Protein AF-A0A5E4PPD8-F1 (afdb_monomer)

Radius of gyration: 16.94 Å; Cα contacts (8 Å, |Δi|>4): 349; chains: 1; bounding box: 46×46×45 Å

Nearest PDB structures (foldseek):
  8qzs-assembly1_E  TM=8.078E-01  e=1.096E-06  Homo sapiens
  8ro1-assembly1_E  TM=8.048E-01  e=1.034E-06  Caenorhabditis elegans
  6rxt-assembly1_UL  TM=5.953E-01  e=4.614E-06  Thermochaetoides thermophila
  8xi2-assembly1_E  TM=5.770E-01  e=3.454E-05  Chlamydomonas reinhardtii
  8tid-assembly1_w  TM=4.837E-01  e=7.725E-05  Tetrahymena thermophila

Foldseek 3Di:
DADQDDPPPWDWLEKEAAPVRQKIWTDTPVQKIWIWGPPPPVVVVDHTDTQAMAGHDDEPDRKYWYAFNVRQWIWIFHWQKIWIAGNNVNDTDDMGPRNDPGGWPDWYADNVSQWIWTDDDDDIDIDGPLVCLVSLLVVLVVVCVDDDDPVSVVVSVVSNVVSVVVNVVVVD

Solvent-accessible surface area (backbone atoms only — not comparable to full-atom values): 9564 Å² total; per-residue (Å²): 134,88,79,83,78,56,83,68,99,41,54,72,68,37,68,26,53,26,75,84,54,48,34,38,38,40,34,36,74,80,36,36,34,38,35,28,41,53,83,46,60,70,92,74,71,60,72,67,48,74,74,30,64,29,74,56,75,81,52,97,54,87,52,49,50,26,35,23,43,83,55,45,32,36,40,36,40,36,45,30,23,41,37,34,27,36,43,87,78,31,40,80,72,52,71,50,70,70,73,40,96,49,55,60,79,47,57,42,49,39,88,84,35,55,33,34,42,38,33,30,88,93,51,77,48,79,40,74,36,64,66,44,39,54,49,49,32,52,50,38,52,56,55,63,76,43,100,68,53,73,72,56,47,55,50,38,55,50,51,36,49,55,28,51,59,52,34,52,76,73,76,90

pLDDT: mean 88.85, std 12.05, range [45.84, 98.0]

Mean predicted aligned error: 5.77 Å

Sequence (172 aa):
MAKISPCGRSGILDVAFDVDTSHIATISKDGTWKLYHTSVKYTLGESPHVLETGRYTQSSNPPRIALSPNAEVLAVTCDSSVEFYDTYTGKLFDTVDNIYSGIINHLCFDASGKYLYVCGDRVVRIFHNVCGYFTSAESCRRLLATKQTSATVERLTKTIQDCNDTLAKFGK

InterPro domains:
  IPR001680 WD40 repeat [PF00400] (10-36)
  IPR001680 WD40 repeat [PF00400] (102-127)
  IPR001680 WD40 repeat [SM00320] (4-37)
  IPR001680 WD40 repeat [SM00320] (53-86)
  IPR001680 WD40 repeat [SM00320] (89-128)
  IPR015943 WD40/YVTN repeat-like-containing domain superfamily [G3DSA:2.130.10.10] (3-166)
  IPR036322 WD40-repeat-containing domain superfamily [SSF50978] (8-129)
  IPR042410 Transducin beta-like protein 2 [PTHR44321] (9-171)

Organism: NCBI:txid189913

Secondary structure (DSSP, 8-state):
------STTPPEEEEEE-TTSSEEEEEETTSEEEEEE----GGGTPPPEEEEEEE----SSPP-EEE-TTSSEEEEEETTEEEEEETTT--EEEEE--S-SS-EEEEEE-TTSSEEEEEETTEEEEEE-HHHHHHHHHHHHHHHTS---HHHHHHHHHHHHHHHHHHHHTT-

Structure (mmCIF, N/CA/C/O backbone):
data_AF-A0A5E4PPD8-F1
#
_entry.id   AF-A0A5E4PPD8-F1
#
loop_
_atom_site.group_PDB
_atom_site.id
_atom_site.type_symbol
_atom_site.label_atom_id
_atom_site.label_alt_id
_atom_site.label_comp_id
_atom_site.label_asym_id
_atom_site.label_entity_id
_atom_site.label_seq_id
_atom_site.pdbx_PDB_ins_code
_atom_site.Cartn_x
_atom_site.Cartn_y
_atom_site.Cartn_z
_atom_site.occupancy
_atom_site.B_iso_or_equiv
_atom_site.auth_seq_id
_atom_site.auth_comp_id
_atom_site.auth_asym_id
_atom_site.auth_atom_id
_atom_site.pdbx_PDB_model_num
ATOM 1 N N . MET A 1 1 ? 1.319 25.307 4.680 1.00 48.47 1 MET A N 1
ATOM 2 C CA . MET A 1 1 ? 1.980 24.195 3.962 1.00 48.47 1 MET A CA 1
ATOM 3 C C . MET A 1 1 ? 2.424 23.181 5.003 1.00 48.47 1 MET A C 1
ATOM 5 O O . MET A 1 1 ? 3.210 23.549 5.867 1.00 48.47 1 MET A O 1
ATOM 9 N N . ALA A 1 2 ? 1.863 21.969 5.001 1.00 49.88 2 ALA A N 1
ATOM 10 C CA . ALA A 1 2 ? 2.266 20.923 5.940 1.00 49.88 2 ALA A CA 1
ATOM 11 C C . ALA A 1 2 ? 3.601 20.321 5.482 1.00 49.88 2 ALA A C 1
ATOM 13 O O . ALA A 1 2 ? 3.751 19.963 4.315 1.00 49.88 2 ALA A O 1
ATOM 14 N N . LYS A 1 3 ? 4.581 20.245 6.384 1.00 58.44 3 LYS A N 1
ATOM 15 C CA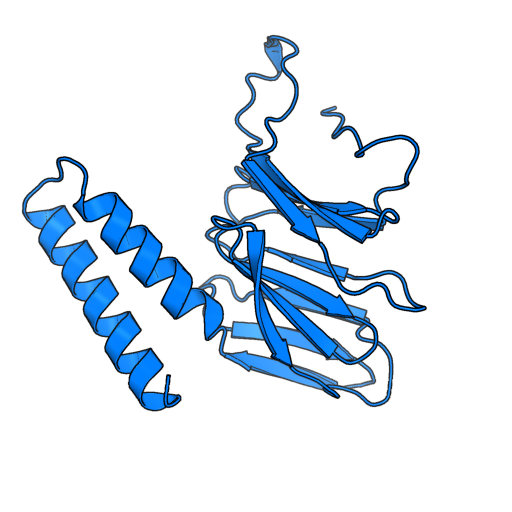 . LYS A 1 3 ? 5.865 19.596 6.116 1.00 58.44 3 LYS A CA 1
ATOM 16 C C . LYS A 1 3 ? 5.813 18.192 6.700 1.00 58.44 3 LYS A C 1
ATOM 18 O O . LYS A 1 3 ? 5.743 18.037 7.916 1.00 58.44 3 LYS A O 1
ATOM 23 N N . ILE A 1 4 ? 5.852 17.186 5.836 1.00 61.03 4 ILE A N 1
ATOM 24 C CA . ILE A 1 4 ? 6.030 15.801 6.266 1.00 61.03 4 ILE A CA 1
ATOM 25 C C . ILE A 1 4 ? 7.530 15.583 6.392 1.00 61.03 4 ILE A C 1
ATOM 27 O O . ILE A 1 4 ? 8.278 15.681 5.420 1.00 61.03 4 ILE A O 1
ATOM 31 N N . SER A 1 5 ? 7.979 15.409 7.629 1.00 54.28 5 SER A N 1
ATOM 32 C CA . SER A 1 5 ? 9.391 15.230 7.941 1.00 54.28 5 SER A CA 1
ATOM 33 C C . SER A 1 5 ? 9.827 13.820 7.530 1.00 54.28 5 SER A C 1
ATOM 35 O O . SER A 1 5 ? 9.248 12.852 8.037 1.00 54.28 5 SER A O 1
ATOM 37 N N . PRO A 1 6 ? 10.846 13.676 6.663 1.00 53.00 6 PRO A N 1
ATOM 38 C CA . PRO A 1 6 ? 11.435 12.375 6.380 1.00 53.00 6 PRO A CA 1
ATOM 39 C C . PRO A 1 6 ? 12.019 11.758 7.657 1.00 53.00 6 PRO A C 1
ATOM 41 O O . PRO A 1 6 ? 12.440 12.465 8.580 1.00 53.00 6 PRO A O 1
ATOM 44 N N . CYS A 1 7 ? 12.087 10.430 7.713 1.00 45.84 7 CYS A N 1
ATOM 45 C CA . CYS A 1 7 ? 12.952 9.738 8.666 1.00 45.84 7 CYS A CA 1
ATOM 46 C C . CYS A 1 7 ? 14.413 10.094 8.351 1.00 45.84 7 CYS A C 1
ATOM 48 O O . CYS A 1 7 ? 15.009 9.583 7.410 1.00 45.84 7 CYS A O 1
ATOM 50 N N . GLY A 1 8 ? 15.015 10.983 9.139 1.00 54.03 8 GLY A N 1
ATOM 51 C CA . GLY A 1 8 ? 16.426 11.333 8.974 1.00 54.03 8 GLY A CA 1
ATOM 52 C C . GLY A 1 8 ? 16.730 12.134 7.700 1.00 54.03 8 GLY A C 1
ATOM 53 O O . GLY A 1 8 ? 15.852 12.710 7.069 1.00 54.03 8 GLY A O 1
ATOM 54 N N . ARG A 1 9 ? 18.015 12.220 7.334 1.00 59.75 9 ARG A N 1
ATOM 55 C CA . ARG A 1 9 ? 18.504 13.023 6.189 1.00 59.75 9 ARG A CA 1
ATOM 56 C C . ARG A 1 9 ? 18.175 12.415 4.812 1.00 59.75 9 ARG A C 1
ATOM 58 O O . ARG A 1 9 ? 18.760 12.837 3.817 1.00 59.75 9 ARG A O 1
ATOM 65 N N . SER A 1 10 ? 17.305 11.409 4.752 1.00 76.69 10 SER A N 1
ATOM 66 C CA . SER A 1 10 ? 16.981 10.693 3.518 1.00 76.69 10 SER A CA 1
ATOM 67 C C . SER A 1 10 ? 15.838 11.374 2.760 1.00 76.69 10 SER A C 1
ATOM 69 O O . SER A 1 10 ? 14.954 11.983 3.361 1.00 76.69 10 SER A O 1
ATOM 71 N N . GLY A 1 11 ? 15.877 11.312 1.429 1.00 85.38 11 GLY A N 1
ATOM 72 C CA . GLY A 1 11 ? 14.856 11.910 0.568 1.00 85.38 11 GLY A CA 1
ATOM 73 C C . GLY A 1 11 ? 13.605 11.039 0.472 1.00 85.38 11 GLY A C 1
ATOM 74 O O . GLY A 1 11 ? 13.710 9.816 0.358 1.00 85.38 11 GLY A O 1
ATOM 75 N N . ILE A 1 12 ? 12.435 11.680 0.472 1.00 90.31 12 ILE A N 1
ATOM 76 C CA . ILE A 1 12 ? 11.162 11.039 0.121 1.00 90.31 12 ILE A CA 1
ATOM 77 C C . ILE A 1 12 ? 11.156 10.822 -1.393 1.00 90.31 12 ILE A C 1
ATOM 79 O O . ILE A 1 12 ? 11.474 11.743 -2.147 1.00 90.31 12 ILE A O 1
ATOM 83 N N . LEU A 1 13 ? 10.838 9.603 -1.821 1.00 92.69 13 LEU A N 1
ATOM 84 C CA . LEU A 1 13 ? 10.839 9.210 -3.230 1.00 92.69 13 LEU A CA 1
ATOM 85 C C . LEU A 1 13 ? 9.448 9.318 -3.856 1.00 92.69 13 LEU A C 1
ATOM 87 O O . LEU A 1 13 ? 9.348 9.716 -5.012 1.00 92.69 13 LEU A O 1
ATOM 91 N N . ASP A 1 14 ? 8.401 8.987 -3.098 1.00 94.56 14 ASP A N 1
ATOM 92 C CA . ASP A 1 14 ? 7.014 9.039 -3.559 1.00 94.56 14 ASP A CA 1
ATOM 93 C C . ASP A 1 14 ? 6.032 9.177 -2.380 1.00 94.56 14 ASP A C 1
ATOM 95 O O . ASP A 1 14 ? 6.392 8.923 -1.219 1.00 94.56 14 ASP A O 1
ATOM 99 N N . VAL A 1 15 ? 4.800 9.598 -2.674 1.00 94.62 15 VAL A N 1
ATOM 100 C CA . VAL A 1 15 ? 3.716 9.805 -1.701 1.00 94.62 15 VAL A CA 1
ATOM 101 C C . VAL A 1 15 ? 2.372 9.321 -2.252 1.00 94.62 15 VAL A C 1
ATOM 103 O O . VAL A 1 15 ? 2.099 9.462 -3.439 1.00 94.62 15 VAL A O 1
ATOM 106 N N . ALA A 1 16 ? 1.500 8.810 -1.384 1.00 95.25 16 ALA A N 1
ATOM 107 C CA . ALA A 1 16 ? 0.136 8.418 -1.742 1.00 95.25 16 ALA A CA 1
ATOM 108 C C . ALA A 1 16 ? -0.862 8.833 -0.657 1.00 95.25 16 ALA A C 1
ATOM 110 O O . ALA A 1 16 ? -0.556 8.751 0.530 1.00 95.25 16 ALA A O 1
ATOM 111 N N . PHE A 1 17 ? -2.055 9.256 -1.068 1.00 92.88 17 PHE A N 1
ATOM 112 C CA . PHE A 1 17 ? -3.149 9.649 -0.176 1.00 92.88 17 PHE A CA 1
ATOM 113 C C . PHE A 1 17 ? -4.282 8.628 -0.238 1.00 92.88 17 PHE A C 1
ATOM 115 O O . PHE A 1 17 ? -4.446 7.944 -1.250 1.00 92.88 17 PHE A O 1
ATOM 122 N N . ASP A 1 18 ? -5.064 8.551 0.832 1.00 92.00 18 ASP A N 1
ATOM 123 C CA . ASP A 1 18 ? -6.362 7.885 0.814 1.00 92.00 18 ASP A CA 1
ATOM 124 C C . ASP A 1 18 ? -7.452 8.800 0.228 1.00 92.00 18 ASP A C 1
ATOM 126 O O . ASP A 1 18 ? -7.201 9.935 -0.190 1.00 92.00 18 ASP A O 1
ATOM 130 N N . VAL A 1 19 ? -8.682 8.285 0.140 1.00 89.88 19 VAL A N 1
ATOM 131 C CA . VAL A 1 19 ? -9.778 8.970 -0.566 1.00 89.88 19 VAL A CA 1
ATOM 132 C C . VAL A 1 19 ? -10.282 10.217 0.162 1.00 89.88 19 VAL A C 1
ATOM 134 O O . VAL A 1 19 ? -10.698 11.177 -0.485 1.00 89.88 19 VAL A O 1
ATOM 137 N N . ASP A 1 20 ? -10.257 10.215 1.494 1.00 86.81 20 ASP A N 1
ATOM 138 C CA . ASP A 1 20 ? -10.697 11.341 2.323 1.00 86.81 20 ASP A CA 1
ATOM 139 C C . ASP A 1 20 ? -9.531 12.244 2.751 1.00 86.81 20 ASP A C 1
ATOM 141 O O . ASP A 1 20 ? -9.731 13.229 3.465 1.00 86.81 20 ASP A O 1
ATOM 145 N N . THR A 1 21 ? -8.322 11.950 2.264 1.00 85.25 21 THR A N 1
ATOM 146 C CA . THR A 1 21 ? -7.060 12.620 2.585 1.00 85.25 21 THR A CA 1
ATOM 147 C C . THR A 1 21 ? -6.697 12.594 4.067 1.00 85.25 21 THR A C 1
ATOM 149 O O . THR A 1 21 ? -5.808 13.349 4.466 1.00 85.25 21 THR A O 1
ATOM 152 N N . SER A 1 22 ? -7.352 11.759 4.883 1.00 88.12 22 SER A N 1
ATOM 153 C CA . SER A 1 22 ? -7.075 11.598 6.315 1.00 88.12 22 SER A CA 1
ATOM 154 C C . SER A 1 22 ? -5.780 10.829 6.575 1.00 88.12 22 SER A C 1
ATOM 156 O O . SER A 1 22 ? -5.167 10.992 7.635 1.00 88.12 22 SER A O 1
ATOM 158 N N . HIS A 1 23 ? -5.301 10.072 5.587 1.00 91.75 23 HIS A N 1
ATOM 159 C CA . HIS A 1 23 ? -4.041 9.348 5.644 1.00 91.75 23 HIS A CA 1
ATOM 160 C C . HIS A 1 23 ? -3.128 9.703 4.475 1.00 91.75 23 HIS A C 1
ATOM 162 O O . HIS A 1 23 ? -3.548 9.921 3.338 1.00 91.75 23 HIS A O 1
ATOM 168 N N . ILE A 1 24 ? -1.828 9.716 4.760 1.00 92.88 24 ILE A N 1
ATOM 169 C CA . ILE A 1 24 ? -0.796 9.801 3.733 1.00 92.88 24 ILE A CA 1
ATOM 170 C C . ILE A 1 24 ? 0.276 8.750 3.987 1.00 92.88 24 ILE A C 1
ATOM 172 O O . ILE A 1 24 ? 0.787 8.616 5.098 1.00 92.88 24 ILE A O 1
ATOM 176 N N . ALA A 1 25 ? 0.632 8.016 2.942 1.00 94.88 25 ALA A N 1
ATOM 177 C CA . ALA A 1 25 ? 1.787 7.144 2.917 1.00 94.88 25 ALA A CA 1
ATOM 178 C C . ALA A 1 25 ? 2.960 7.849 2.231 1.00 94.88 25 ALA A C 1
ATOM 180 O O . ALA A 1 25 ? 2.794 8.510 1.206 1.00 94.88 25 ALA A O 1
ATOM 181 N N . THR A 1 26 ? 4.162 7.686 2.773 1.00 94.31 26 THR A N 1
ATOM 182 C CA . THR A 1 26 ? 5.401 8.152 2.138 1.00 94.31 26 THR A CA 1
ATOM 183 C C . THR A 1 26 ? 6.409 7.025 2.080 1.00 94.31 26 THR A C 1
ATOM 185 O O . THR A 1 26 ? 6.524 6.273 3.049 1.00 94.31 26 THR A O 1
ATOM 188 N N . ILE A 1 27 ? 7.197 6.966 1.011 1.00 94.25 27 ILE A N 1
ATOM 189 C CA . ILE A 1 27 ? 8.323 6.038 0.892 1.00 94.25 27 ILE A CA 1
ATOM 190 C C . ILE A 1 27 ? 9.643 6.804 0.817 1.00 94.25 27 ILE A C 1
ATOM 192 O O . ILE A 1 27 ? 9.760 7.823 0.131 1.00 94.25 27 ILE A O 1
ATOM 196 N N . SER A 1 28 ? 10.639 6.337 1.561 1.00 92.75 28 SER A N 1
ATOM 197 C CA . SER A 1 28 ? 11.928 7.002 1.738 1.00 92.75 28 SER A CA 1
ATOM 198 C C . SER A 1 28 ? 13.056 6.171 1.142 1.00 92.75 28 SER A C 1
ATOM 200 O O . SER A 1 28 ? 13.031 4.942 1.158 1.00 92.75 28 SER A O 1
ATOM 202 N N . LYS A 1 29 ? 14.112 6.844 0.673 1.00 90.62 29 LYS A N 1
ATOM 203 C CA . LYS A 1 29 ? 15.332 6.187 0.174 1.00 90.62 29 LYS A CA 1
ATOM 204 C C . LYS A 1 29 ? 16.065 5.364 1.245 1.00 90.62 29 LYS A C 1
ATOM 206 O O . LYS A 1 29 ? 16.934 4.565 0.911 1.00 90.62 29 LYS A O 1
ATOM 211 N N . ASP A 1 30 ? 15.719 5.534 2.521 1.00 89.44 30 ASP A N 1
ATOM 212 C CA . ASP A 1 30 ? 16.269 4.732 3.625 1.00 89.44 30 ASP A CA 1
ATOM 213 C C . ASP A 1 30 ? 15.734 3.285 3.687 1.00 89.44 30 ASP A C 1
ATOM 215 O O . ASP A 1 30 ? 16.147 2.534 4.569 1.00 89.44 30 ASP A O 1
ATOM 219 N N . GLY A 1 31 ? 14.844 2.886 2.769 1.00 91.94 31 GLY A N 1
ATOM 220 C CA . GLY A 1 31 ? 14.267 1.539 2.745 1.00 91.94 31 GLY A CA 1
ATOM 221 C C . GLY A 1 31 ? 13.012 1.389 3.608 1.00 91.94 31 GLY A C 1
ATOM 222 O O . GLY A 1 31 ? 12.555 0.269 3.838 1.00 91.94 31 GLY A O 1
ATOM 223 N N . THR A 1 32 ? 12.445 2.494 4.100 1.00 93.62 32 THR A N 1
ATOM 224 C CA . THR A 1 32 ? 11.215 2.493 4.896 1.00 93.62 32 THR A CA 1
ATOM 225 C C . THR A 1 32 ? 10.073 3.215 4.197 1.00 93.62 32 THR A C 1
ATOM 227 O O . THR A 1 32 ? 10.267 4.169 3.437 1.00 93.62 32 THR A O 1
ATOM 230 N N . TRP A 1 33 ? 8.858 2.765 4.483 1.00 95.25 33 TRP A N 1
ATOM 231 C CA . TRP A 1 33 ? 7.640 3.513 4.218 1.00 95.25 33 TRP A CA 1
ATOM 232 C C . TRP A 1 33 ? 6.952 3.834 5.541 1.00 95.25 33 TRP A C 1
ATOM 234 O O . TRP A 1 33 ? 7.122 3.132 6.540 1.00 95.25 33 TRP A O 1
ATOM 244 N N . LYS A 1 34 ? 6.184 4.918 5.553 1.00 93.44 34 LYS A N 1
ATOM 245 C CA . LYS A 1 34 ? 5.460 5.394 6.731 1.00 93.44 34 LYS A CA 1
ATOM 246 C C . LYS A 1 34 ? 4.048 5.777 6.365 1.00 93.44 34 LYS A C 1
ATOM 248 O O . LYS A 1 34 ? 3.853 6.420 5.335 1.00 93.44 34 LYS A O 1
ATOM 253 N N . LEU A 1 35 ? 3.106 5.433 7.233 1.00 94.25 35 LEU A N 1
ATOM 254 C CA . LEU A 1 35 ? 1.739 5.934 7.184 1.00 94.25 35 LEU A CA 1
ATOM 255 C C . LEU A 1 35 ? 1.578 7.032 8.235 1.00 94.25 35 LEU A C 1
ATOM 257 O O . LEU A 1 35 ? 2.007 6.873 9.378 1.00 94.25 35 LEU A O 1
ATOM 261 N N . TYR A 1 36 ? 0.946 8.136 7.860 1.00 90.75 36 TYR A N 1
ATOM 262 C CA . TYR A 1 36 ? 0.661 9.253 8.747 1.00 90.75 36 TYR A CA 1
ATOM 263 C C . TYR A 1 36 ? -0.824 9.553 8.753 1.00 90.75 36 TYR A C 1
ATOM 265 O O . TYR A 1 36 ? -1.482 9.467 7.717 1.00 90.75 36 TYR A O 1
ATOM 273 N N . HIS A 1 37 ? -1.307 10.014 9.900 1.00 87.75 37 HIS A N 1
ATOM 274 C CA . HIS A 1 37 ? -2.609 10.653 9.991 1.00 87.75 37 HIS A CA 1
ATOM 275 C C . HIS A 1 37 ? -2.468 12.153 9.720 1.00 87.75 37 HIS A C 1
ATOM 277 O O . HIS A 1 37 ? -1.646 12.841 10.339 1.00 87.75 37 HIS A O 1
ATOM 283 N N . THR A 1 38 ? -3.265 12.674 8.795 1.00 78.50 38 THR A N 1
ATOM 284 C CA . THR A 1 38 ? -3.228 14.077 8.374 1.00 78.50 38 THR A CA 1
ATOM 285 C C . THR A 1 38 ? -4.177 14.958 9.180 1.00 78.50 38 THR A C 1
ATOM 287 O O . THR A 1 38 ? -4.066 16.175 9.051 1.00 78.50 38 THR A O 1
ATOM 290 N N . SER A 1 39 ? -5.042 14.406 10.051 1.00 68.19 39 SER A N 1
ATOM 291 C CA . SER A 1 39 ? -6.014 15.165 10.869 1.00 68.19 39 SER A CA 1
ATOM 292 C C . SER A 1 39 ? -5.372 16.002 11.993 1.00 68.19 39 SER A C 1
ATOM 294 O O . SER A 1 39 ? -5.886 16.146 13.106 1.00 68.19 39 SER A O 1
ATOM 296 N N . VAL A 1 40 ? -4.199 16.541 11.736 1.00 62.44 40 VAL A N 1
ATOM 297 C CA . VAL A 1 40 ? -3.508 17.436 12.633 1.00 62.44 40 VAL A CA 1
ATOM 298 C C . VAL A 1 40 ? -4.239 18.769 12.599 1.00 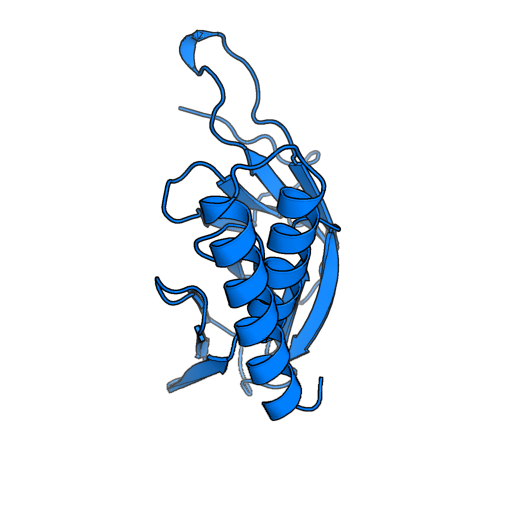62.44 40 VAL A C 1
ATOM 300 O O . VAL A 1 40 ? -4.532 19.296 11.523 1.00 62.44 40 VAL A O 1
ATOM 303 N N . LYS A 1 41 ? -4.540 19.352 13.764 1.00 57.44 41 LYS A N 1
ATOM 304 C CA . LYS A 1 41 ? -5.025 20.734 13.818 1.00 57.44 41 LYS A CA 1
ATOM 305 C C . LYS A 1 41 ? -3.890 21.647 13.364 1.00 57.44 41 LYS A C 1
ATOM 307 O O . LYS A 1 41 ? -3.093 22.120 14.168 1.00 57.44 41 LYS A O 1
ATOM 312 N N . TYR A 1 42 ? -3.821 21.899 12.059 1.00 53.53 42 TYR A N 1
ATOM 313 C CA . TYR A 1 42 ? -2.754 22.668 11.416 1.00 53.53 42 TYR A CA 1
ATOM 314 C C . TYR A 1 42 ? -2.569 24.068 12.016 1.00 53.53 42 TYR A C 1
ATOM 316 O O . TYR A 1 42 ? -1.477 24.626 11.964 1.00 53.53 42 TYR A O 1
ATOM 324 N N . THR A 1 43 ? -3.622 24.624 12.619 1.00 54.59 43 THR A N 1
ATOM 325 C CA . THR A 1 43 ? -3.607 25.911 13.324 1.00 54.59 43 THR A CA 1
ATOM 326 C C . THR A 1 43 ? -2.787 25.906 14.618 1.00 54.59 43 THR A C 1
ATOM 328 O O . THR A 1 43 ? -2.401 26.976 15.074 1.00 54.59 43 THR A O 1
ATOM 331 N N . LEU A 1 44 ? -2.491 24.736 15.193 1.00 60.94 44 LEU A N 1
ATOM 332 C CA . LEU A 1 44 ? -1.744 24.572 16.449 1.00 60.94 44 LEU A CA 1
ATOM 333 C C . LEU A 1 44 ? -0.274 24.160 16.247 1.00 60.94 44 LEU A C 1
ATOM 335 O O . LEU A 1 44 ? 0.456 24.038 17.224 1.00 60.94 44 LEU A O 1
ATOM 339 N N . GLY A 1 45 ? 0.184 23.976 15.001 1.00 55.03 45 GLY A N 1
ATOM 340 C CA . GLY A 1 45 ? 1.591 23.665 14.705 1.00 55.03 45 GLY A CA 1
ATOM 341 C C . GLY A 1 45 ? 2.038 22.246 15.077 1.00 55.03 45 GLY A C 1
ATOM 342 O O . GLY A 1 45 ? 3.236 21.981 15.138 1.00 55.03 45 GLY A O 1
ATOM 343 N N . GLU A 1 46 ? 1.099 21.332 15.318 1.00 58.84 46 GLU A N 1
ATOM 344 C CA . GLU A 1 46 ? 1.401 19.922 15.561 1.00 58.84 46 GLU A CA 1
ATOM 345 C C . GLU A 1 46 ? 1.983 19.247 14.300 1.00 58.84 46 GLU A C 1
ATOM 347 O O . GLU A 1 46 ? 1.686 19.618 13.160 1.00 58.84 46 GLU A O 1
ATOM 352 N N . SER A 1 47 ? 2.847 18.250 14.499 1.00 62.84 47 SER A N 1
ATOM 353 C CA . SER A 1 47 ? 3.415 17.431 13.423 1.00 62.84 47 SER A CA 1
ATOM 354 C C . SER A 1 47 ? 2.510 16.233 13.093 1.00 62.84 47 SER A C 1
ATOM 356 O O . SER A 1 47 ? 1.940 15.664 14.025 1.00 62.84 47 SER A O 1
ATOM 358 N N . PRO A 1 48 ? 2.439 15.778 11.824 1.00 68.50 48 PRO A N 1
ATOM 359 C CA . PRO A 1 48 ? 1.750 14.539 11.452 1.00 68.50 48 PRO A CA 1
ATOM 360 C C . PRO A 1 48 ? 2.213 13.358 12.303 1.00 68.50 48 PRO A C 1
ATOM 362 O O . PRO A 1 48 ? 3.416 13.106 12.412 1.00 68.50 48 PRO A O 1
ATOM 365 N N . HIS A 1 49 ? 1.265 12.645 12.912 1.00 78.62 49 HIS A N 1
ATOM 366 C CA . HIS A 1 49 ? 1.578 11.477 13.727 1.00 78.62 49 HIS A CA 1
ATOM 367 C C . HIS A 1 49 ? 1.843 10.281 12.814 1.00 78.62 49 HIS A C 1
ATOM 369 O O . HIS A 1 49 ? 1.020 9.973 11.950 1.00 78.62 49 HIS A O 1
ATOM 375 N N . VAL A 1 50 ? 2.998 9.635 12.992 1.00 85.50 50 VAL A N 1
ATOM 376 C CA . VAL A 1 50 ? 3.306 8.370 12.315 1.00 85.50 50 VAL A CA 1
ATOM 377 C C . VAL A 1 50 ? 2.411 7.308 12.937 1.00 85.50 50 VAL A C 1
ATOM 379 O O . VAL A 1 50 ? 2.510 7.060 14.135 1.00 85.50 50 VAL A O 1
ATOM 382 N N . LEU A 1 51 ? 1.538 6.719 12.129 1.00 88.88 51 LEU A N 1
ATOM 383 C CA . LEU A 1 51 ? 0.681 5.617 12.545 1.00 88.88 51 LEU A CA 1
ATOM 384 C C . LEU A 1 51 ? 1.442 4.300 12.515 1.00 88.88 51 LEU A C 1
ATOM 386 O O . LEU A 1 51 ? 1.369 3.546 13.473 1.00 88.88 51 LEU A O 1
ATOM 390 N N . GLU A 1 52 ? 2.188 4.056 11.436 1.00 93.81 52 GLU A N 1
ATOM 391 C CA . GLU A 1 52 ? 2.912 2.801 11.252 1.00 93.81 52 GLU A CA 1
ATOM 392 C C . GLU A 1 52 ? 4.137 2.987 10.350 1.00 93.81 52 GLU A C 1
ATOM 394 O O . GLU A 1 52 ? 4.217 3.943 9.565 1.00 93.81 52 GLU A O 1
ATOM 399 N N . THR A 1 53 ? 5.124 2.097 10.479 1.00 93.56 53 THR A N 1
ATOM 400 C CA . THR A 1 53 ? 6.339 2.088 9.651 1.00 93.56 53 THR A CA 1
ATOM 401 C C . THR A 1 53 ? 6.673 0.667 9.216 1.00 93.56 53 THR A C 1
ATOM 403 O O . THR A 1 53 ? 6.908 -0.202 10.050 1.00 93.56 53 THR A O 1
ATOM 406 N N . GLY A 1 54 ? 6.803 0.450 7.909 1.00 94.00 54 GLY A N 1
ATOM 407 C CA . GLY A 1 54 ? 7.291 -0.811 7.354 1.00 94.00 54 GLY A CA 1
ATOM 408 C C . GLY A 1 54 ? 8.610 -0.648 6.605 1.00 94.00 54 GLY A C 1
ATOM 409 O O . GLY A 1 54 ? 9.062 0.460 6.304 1.00 94.00 54 GLY A O 1
ATOM 410 N N . ARG A 1 55 ? 9.249 -1.781 6.311 1.00 94.81 55 ARG A N 1
ATOM 411 C CA . ARG A 1 55 ? 10.441 -1.863 5.457 1.00 94.81 55 ARG A CA 1
ATOM 412 C C . ARG A 1 55 ? 10.059 -2.494 4.133 1.00 94.81 55 ARG A C 1
ATOM 414 O O . ARG A 1 55 ? 9.315 -3.468 4.148 1.00 94.81 55 ARG A O 1
ATOM 421 N N . TYR A 1 56 ? 10.581 -1.946 3.040 1.00 94.81 56 TYR A N 1
ATOM 422 C CA . TYR A 1 56 ? 10.368 -2.480 1.698 1.00 94.81 56 TYR A CA 1
ATOM 423 C C . TYR A 1 56 ? 11.656 -3.018 1.086 1.00 94.81 56 TYR A C 1
ATOM 425 O O . TYR A 1 56 ? 12.758 -2.639 1.504 1.00 94.81 56 TYR A O 1
ATOM 433 N N . THR A 1 57 ? 11.527 -3.896 0.093 1.00 94.00 57 THR A N 1
ATOM 434 C CA . THR A 1 57 ? 12.695 -4.416 -0.619 1.00 94.00 57 THR A CA 1
ATOM 435 C C . THR A 1 57 ? 13.290 -3.326 -1.503 1.00 94.00 57 THR A C 1
ATOM 437 O O . THR A 1 57 ? 12.661 -2.822 -2.434 1.00 94.00 57 THR A O 1
ATOM 440 N N . GLN A 1 58 ? 14.526 -2.927 -1.201 1.00 91.69 58 GLN A N 1
ATOM 441 C CA . GLN A 1 58 ? 15.225 -1.929 -2.001 1.00 91.69 58 GLN A CA 1
ATOM 442 C C . GLN A 1 58 ? 15.607 -2.510 -3.363 1.00 91.69 58 GLN A C 1
ATOM 444 O O . GLN A 1 58 ? 16.159 -3.603 -3.460 1.00 91.69 58 GLN A O 1
ATOM 449 N N . SER A 1 59 ? 15.345 -1.730 -4.404 1.00 88.94 59 SER A N 1
ATOM 450 C CA . SER A 1 59 ? 15.634 -2.053 -5.799 1.00 88.94 59 SER A CA 1
ATOM 451 C C . SER A 1 59 ? 16.531 -0.990 -6.429 1.00 88.94 59 SER A C 1
ATOM 453 O O . SER A 1 59 ? 16.837 0.042 -5.822 1.00 88.94 59 SER A O 1
ATOM 455 N N . SER A 1 60 ? 16.977 -1.251 -7.660 1.00 87.19 60 SER A N 1
ATOM 456 C CA . SER A 1 60 ? 17.818 -0.304 -8.404 1.00 87.19 60 SER A CA 1
ATOM 457 C C . SER A 1 60 ? 17.041 0.946 -8.825 1.00 87.19 60 SER A C 1
ATOM 459 O O . SER A 1 60 ? 17.623 2.026 -8.945 1.00 87.19 60 SER A O 1
ATOM 461 N N . ASN A 1 61 ? 15.730 0.811 -9.038 1.00 89.88 61 ASN A N 1
ATOM 462 C CA . ASN A 1 61 ? 14.859 1.897 -9.468 1.00 89.88 61 ASN A CA 1
ATOM 463 C C . ASN A 1 61 ? 14.099 2.532 -8.289 1.00 89.88 61 ASN A C 1
ATOM 465 O O . ASN A 1 61 ? 13.794 1.853 -7.308 1.00 89.88 61 ASN A O 1
ATOM 469 N N . PRO A 1 62 ? 13.754 3.834 -8.361 1.00 91.56 62 PRO A N 1
ATOM 470 C CA . PRO A 1 62 ? 12.945 4.473 -7.330 1.00 91.56 62 PRO A CA 1
ATOM 471 C C . PRO A 1 62 ? 11.546 3.842 -7.274 1.00 91.56 62 PRO A C 1
ATOM 473 O O . PRO A 1 62 ? 10.860 3.851 -8.303 1.00 91.56 62 PRO A O 1
ATOM 476 N N . PRO A 1 63 ? 11.090 3.354 -6.107 1.00 94.25 63 PRO A N 1
ATOM 477 C CA . PRO A 1 63 ? 9.777 2.749 -5.976 1.00 94.25 63 PRO A CA 1
ATOM 478 C C . PRO A 1 63 ? 8.663 3.775 -6.221 1.00 94.25 63 PRO A C 1
ATOM 480 O O . PRO A 1 63 ? 8.843 4.987 -6.062 1.00 94.25 63 PRO A O 1
ATOM 483 N N . ARG A 1 64 ? 7.498 3.268 -6.606 1.00 95.44 64 ARG A N 1
ATOM 484 C CA . ARG A 1 64 ? 6.209 3.952 -6.575 1.00 95.44 64 ARG A CA 1
ATOM 485 C C . ARG A 1 64 ? 5.325 3.296 -5.539 1.00 95.44 64 ARG A C 1
ATOM 487 O O . ARG A 1 64 ? 5.451 2.093 -5.290 1.00 95.44 64 ARG A O 1
ATOM 494 N N . ILE A 1 65 ? 4.425 4.080 -4.967 1.00 97.25 65 ILE A N 1
ATOM 495 C CA . ILE A 1 65 ? 3.468 3.581 -3.985 1.00 97.25 65 ILE A CA 1
ATOM 496 C C . ILE A 1 65 ? 2.032 3.920 -4.363 1.00 97.25 65 I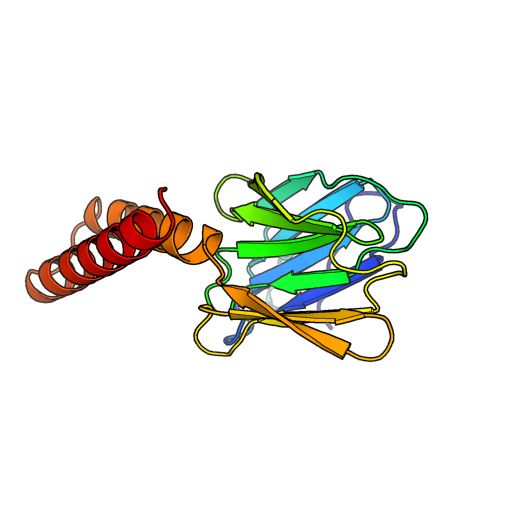LE A C 1
ATOM 498 O O . ILE A 1 65 ? 1.758 4.925 -5.010 1.00 97.25 65 ILE A O 1
ATOM 502 N N . ALA A 1 66 ? 1.103 3.078 -3.927 1.00 97.62 66 ALA A N 1
ATOM 503 C CA . ALA A 1 66 ? -0.323 3.368 -3.949 1.00 97.62 66 ALA A CA 1
ATOM 504 C C . ALA A 1 66 ? -0.932 2.954 -2.611 1.00 97.62 66 ALA A C 1
ATOM 506 O O . ALA A 1 66 ? -0.661 1.860 -2.118 1.00 97.62 66 ALA A O 1
ATOM 507 N N . LEU A 1 67 ? -1.751 3.828 -2.033 1.00 97.56 67 LEU A N 1
ATOM 508 C CA . LEU A 1 67 ? -2.491 3.565 -0.804 1.00 97.56 67 LEU A CA 1
ATOM 509 C C . LEU A 1 67 ? -3.925 3.173 -1.169 1.00 97.56 67 LEU A C 1
ATOM 511 O O . LEU A 1 67 ? -4.528 3.781 -2.056 1.00 97.56 67 LEU A O 1
ATOM 515 N N . SER A 1 68 ? -4.465 2.140 -0.526 1.00 96.81 68 SER A N 1
ATOM 516 C CA . SER A 1 68 ? -5.859 1.761 -0.733 1.00 96.81 68 SER A CA 1
ATOM 517 C C . SER A 1 68 ? -6.805 2.866 -0.239 1.00 96.81 68 SER A C 1
ATOM 519 O O . SER A 1 68 ? -6.457 3.609 0.679 1.00 96.81 68 SER A O 1
ATOM 521 N N . PRO A 1 69 ? -8.032 2.975 -0.783 1.00 94.69 69 PRO A N 1
ATOM 522 C CA . PRO A 1 69 ? -8.971 4.033 -0.398 1.00 94.69 69 PRO A CA 1
ATOM 523 C C . PRO A 1 69 ? -9.328 4.059 1.093 1.00 94.69 69 PRO A C 1
ATOM 525 O O . PRO A 1 69 ? -9.689 5.107 1.609 1.00 94.69 69 PRO A O 1
ATOM 528 N N . ASN A 1 70 ? -9.235 2.913 1.775 1.0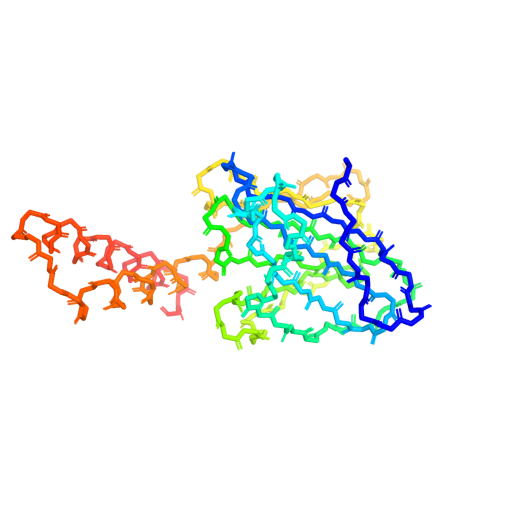0 92.81 70 ASN A N 1
ATOM 529 C CA . ASN A 1 70 ? -9.459 2.771 3.215 1.00 92.81 70 ASN A CA 1
ATOM 530 C C . ASN A 1 70 ? -8.169 2.856 4.054 1.00 92.81 70 ASN A C 1
ATOM 532 O O . ASN A 1 70 ? -8.213 2.573 5.245 1.00 92.81 70 ASN A O 1
ATOM 536 N N . ALA A 1 71 ? -7.033 3.179 3.433 1.00 95.19 71 ALA A N 1
ATOM 537 C CA . ALA A 1 71 ? -5.706 3.263 4.037 1.00 95.19 71 ALA A CA 1
ATOM 538 C C . ALA A 1 71 ? -5.167 1.975 4.689 1.00 95.19 71 ALA A C 1
ATOM 540 O O . ALA A 1 71 ? -4.144 2.042 5.362 1.00 95.19 71 ALA A O 1
ATOM 541 N N . GLU A 1 72 ? -5.798 0.813 4.486 1.00 95.25 72 GLU A N 1
ATOM 542 C CA . GLU A 1 72 ? -5.417 -0.462 5.122 1.00 95.25 72 GLU A CA 1
ATOM 543 C C . GLU A 1 72 ? -4.338 -1.254 4.364 1.00 95.25 72 GLU A C 1
ATOM 545 O O . GLU A 1 72 ? -3.690 -2.126 4.942 1.00 95.25 72 GLU A O 1
ATOM 550 N N . VAL A 1 73 ? -4.139 -0.967 3.074 1.00 97.50 73 VAL A N 1
ATOM 551 C CA . VAL A 1 73 ? -3.165 -1.661 2.223 1.00 97.50 73 VAL A CA 1
ATOM 552 C C . VAL A 1 73 ? -2.281 -0.652 1.510 1.00 97.50 73 VAL A C 1
ATOM 554 O O . VAL A 1 73 ? -2.772 0.254 0.834 1.00 97.50 73 VAL A O 1
ATOM 557 N N . LEU A 1 74 ? -0.969 -0.852 1.600 1.00 97.94 74 LEU A N 1
ATOM 558 C CA . LEU A 1 74 ? 0.019 -0.117 0.818 1.00 97.94 74 LEU A CA 1
ATOM 559 C C . LEU A 1 74 ? 0.639 -1.049 -0.224 1.00 97.94 74 LEU A C 1
ATOM 561 O O . LEU A 1 74 ? 1.241 -2.061 0.126 1.00 97.94 74 LEU A O 1
ATOM 565 N N . ALA A 1 75 ? 0.516 -0.693 -1.499 1.00 98.00 75 ALA A N 1
ATOM 566 C CA . ALA A 1 75 ? 1.227 -1.357 -2.584 1.00 98.00 75 ALA A CA 1
ATOM 567 C C . ALA A 1 75 ? 2.523 -0.596 -2.887 1.00 98.00 75 ALA A C 1
ATOM 569 O O . ALA A 1 75 ? 2.495 0.625 -3.050 1.00 98.00 75 ALA A O 1
ATOM 570 N N . VAL A 1 76 ? 3.642 -1.311 -2.982 1.00 97.62 76 VAL A N 1
ATOM 571 C CA . VAL A 1 76 ? 4.975 -0.757 -3.257 1.00 97.62 76 VAL A CA 1
ATOM 572 C C . VAL A 1 76 ? 5.582 -1.490 -4.447 1.00 97.62 76 VAL A C 1
ATOM 574 O O . VAL A 1 76 ? 5.649 -2.716 -4.452 1.00 97.62 76 VAL A O 1
ATOM 577 N N . THR A 1 77 ? 6.044 -0.768 -5.466 1.00 96.12 77 THR A N 1
ATOM 578 C CA . THR A 1 77 ? 6.781 -1.398 -6.574 1.00 96.12 77 THR A CA 1
ATOM 579 C C . THR A 1 77 ? 8.213 -1.720 -6.158 1.00 96.12 77 THR A C 1
ATOM 581 O O . THR A 1 77 ? 8.909 -0.846 -5.635 1.00 96.12 77 THR A O 1
ATOM 584 N N . CYS A 1 78 ? 8.696 -2.902 -6.516 1.00 93.31 78 CYS A N 1
ATOM 585 C CA . CYS A 1 78 ? 10.101 -3.281 -6.441 1.00 93.31 78 CYS A CA 1
ATOM 586 C C . CYS A 1 78 ? 10.543 -3.781 -7.822 1.00 93.31 78 CYS A C 1
ATOM 588 O O . CYS A 1 78 ? 10.293 -4.929 -8.175 1.00 93.31 78 CYS A O 1
ATOM 590 N N . ASP A 1 79 ? 11.155 -2.903 -8.622 1.00 91.31 79 ASP A N 1
ATOM 591 C CA . ASP A 1 79 ? 11.468 -3.137 -10.041 1.00 91.31 79 ASP A CA 1
ATOM 592 C C . ASP A 1 79 ? 10.251 -3.621 -10.866 1.00 91.31 79 ASP A C 1
ATOM 594 O O . ASP A 1 79 ? 9.407 -2.808 -11.259 1.00 91.31 79 ASP A O 1
ATOM 598 N N . SER A 1 80 ? 10.163 -4.926 -11.144 1.00 92.81 80 SER A N 1
ATOM 599 C CA . SER A 1 80 ? 9.076 -5.572 -11.895 1.00 92.81 80 SER A CA 1
ATOM 600 C C . SER A 1 80 ? 8.042 -6.282 -11.011 1.00 92.81 80 SER A C 1
ATOM 602 O O . SER A 1 80 ? 7.080 -6.854 -11.533 1.00 92.81 80 SER A O 1
ATOM 604 N N . SER A 1 81 ? 8.225 -6.239 -9.692 1.00 94.56 81 SER A N 1
ATOM 605 C CA . SER A 1 81 ? 7.353 -6.847 -8.687 1.00 94.56 81 SER A CA 1
ATOM 606 C C . SER A 1 81 ? 6.534 -5.788 -7.942 1.00 94.56 81 SER A C 1
ATOM 608 O O . SER A 1 81 ? 6.880 -4.603 -7.915 1.00 94.56 81 SER A O 1
ATOM 610 N N . VAL A 1 82 ? 5.446 -6.215 -7.300 1.00 97.12 82 VAL A N 1
ATOM 611 C CA . VAL A 1 82 ? 4.677 -5.388 -6.355 1.00 97.12 82 VAL A CA 1
ATOM 612 C C . VAL A 1 82 ? 4.567 -6.108 -5.022 1.00 97.12 82 VAL A C 1
ATOM 614 O O . VAL A 1 82 ? 4.113 -7.247 -4.960 1.00 97.12 82 VAL A O 1
ATOM 617 N N . GLU A 1 83 ? 4.946 -5.410 -3.962 1.00 97.25 83 GLU A N 1
ATOM 618 C CA . GLU A 1 83 ? 4.797 -5.828 -2.574 1.00 97.25 83 GLU A CA 1
ATOM 619 C C . GLU A 1 83 ? 3.533 -5.202 -1.976 1.00 97.25 83 GLU A C 1
ATOM 621 O O . GLU A 1 83 ? 3.268 -4.013 -2.170 1.00 97.25 83 GLU A O 1
ATOM 626 N N . PHE A 1 84 ? 2.762 -5.990 -1.230 1.00 97.50 84 PHE A N 1
ATOM 627 C CA . PHE A 1 84 ? 1.559 -5.543 -0.529 1.00 97.50 84 PHE A CA 1
ATOM 628 C C . PHE A 1 84 ? 1.794 -5.569 0.975 1.00 97.50 84 PHE A C 1
ATOM 630 O O . PHE A 1 84 ? 2.077 -6.621 1.543 1.00 97.50 84 PHE A O 1
ATOM 637 N N . TYR A 1 85 ? 1.632 -4.424 1.625 1.00 97.62 85 TYR A N 1
ATOM 638 C CA . TYR A 1 85 ? 1.801 -4.266 3.064 1.00 97.62 85 TYR A CA 1
ATOM 639 C C . TYR A 1 85 ? 0.465 -4.016 3.750 1.00 97.62 85 TYR A C 1
ATOM 641 O O . TYR A 1 85 ? -0.335 -3.204 3.284 1.00 97.62 85 TYR A O 1
ATOM 649 N N . ASP A 1 86 ? 0.275 -4.662 4.897 1.00 96.31 86 ASP A N 1
ATOM 650 C CA . ASP A 1 86 ? -0.759 -4.291 5.859 1.00 96.31 86 ASP A CA 1
ATOM 651 C C . ASP A 1 86 ? -0.286 -3.050 6.622 1.00 96.31 86 ASP A C 1
ATOM 653 O O . ASP A 1 86 ? 0.723 -3.078 7.336 1.00 96.31 86 ASP A O 1
ATOM 657 N N . THR A 1 87 ? -1.011 -1.948 6.465 1.00 95.56 87 THR A N 1
ATOM 658 C CA . THR A 1 87 ? -0.638 -0.668 7.072 1.00 95.56 87 THR A CA 1
ATOM 659 C C . THR A 1 87 ? -0.911 -0.600 8.568 1.00 95.56 87 THR A C 1
ATOM 661 O O . THR A 1 87 ? -0.401 0.303 9.223 1.00 95.56 87 THR A O 1
ATOM 664 N N . TYR A 1 88 ? -1.684 -1.537 9.121 1.00 93.94 88 TYR A N 1
ATOM 665 C CA . TYR A 1 88 ? -1.946 -1.618 10.555 1.00 93.94 88 TYR A CA 1
ATOM 666 C C . TYR A 1 88 ? -0.837 -2.361 11.299 1.00 93.94 88 TYR A C 1
ATOM 668 O O . TYR A 1 88 ? -0.544 -2.046 12.447 1.00 93.94 88 TYR A O 1
ATOM 676 N N . THR A 1 89 ? -0.248 -3.385 10.677 1.00 92.88 89 THR A N 1
ATOM 677 C CA . THR A 1 89 ? 0.811 -4.196 11.305 1.00 92.88 89 THR A CA 1
ATOM 678 C C . THR A 1 89 ? 2.214 -3.865 10.805 1.00 92.88 89 THR A C 1
ATOM 680 O O . THR A 1 89 ? 3.188 -4.355 11.379 1.00 92.88 89 THR A O 1
ATOM 683 N N . GLY A 1 90 ? 2.331 -3.102 9.715 1.00 93.88 90 GLY A N 1
ATOM 684 C CA . GLY A 1 90 ? 3.601 -2.791 9.058 1.00 93.88 90 GLY A CA 1
ATOM 685 C C . GLY A 1 90 ? 4.237 -3.986 8.339 1.00 93.88 90 GLY A C 1
ATOM 686 O O . GLY A 1 90 ? 5.385 -3.901 7.895 1.00 93.88 90 GLY A O 1
ATOM 687 N N . LYS A 1 91 ? 3.530 -5.120 8.240 1.00 94.94 91 LYS A N 1
ATOM 688 C CA . LYS A 1 91 ? 4.065 -6.380 7.711 1.00 94.94 91 LYS A CA 1
ATOM 689 C C . LYS A 1 91 ? 3.774 -6.543 6.225 1.00 94.94 91 LYS A C 1
ATOM 691 O O . LYS A 1 91 ? 2.704 -6.180 5.741 1.00 94.94 91 LYS A O 1
ATOM 696 N N . LEU A 1 92 ? 4.731 -7.151 5.524 1.00 96.44 92 LEU A N 1
ATOM 697 C CA . LEU A 1 92 ? 4.538 -7.648 4.166 1.00 96.44 92 LEU A CA 1
ATOM 698 C C . LEU A 1 92 ? 3.511 -8.786 4.198 1.00 96.44 92 LEU A C 1
ATOM 700 O O . LEU A 1 92 ? 3.685 -9.758 4.935 1.00 96.44 92 LEU A O 1
ATOM 704 N N . PHE A 1 93 ? 2.450 -8.648 3.414 1.00 94.81 93 PHE A N 1
ATOM 705 C CA . PHE A 1 93 ? 1.407 -9.654 3.257 1.00 94.81 93 PHE A CA 1
ATOM 706 C C . PHE A 1 93 ? 1.717 -10.608 2.103 1.00 94.81 93 PHE A C 1
ATOM 708 O O . PHE A 1 93 ? 1.625 -11.822 2.269 1.00 94.81 93 PHE A O 1
ATOM 715 N N . ASP A 1 94 ? 2.049 -10.063 0.932 1.00 94.31 94 ASP A N 1
ATOM 716 C CA . ASP A 1 94 ? 2.312 -10.849 -0.273 1.00 94.31 94 ASP A CA 1
ATOM 717 C C . ASP A 1 94 ? 3.160 -10.058 -1.273 1.00 94.31 94 ASP A C 1
ATOM 719 O O . ASP A 1 94 ? 3.167 -8.822 -1.252 1.00 94.31 94 ASP A O 1
ATOM 723 N N . THR A 1 95 ? 3.812 -10.779 -2.179 1.00 95.81 95 THR A N 1
ATOM 724 C CA . THR A 1 95 ? 4.589 -10.210 -3.282 1.00 95.81 95 THR A CA 1
ATOM 725 C C . THR A 1 95 ? 4.146 -10.853 -4.585 1.00 95.81 95 THR A C 1
ATOM 727 O O . THR A 1 95 ? 4.094 -12.073 -4.715 1.00 95.81 95 THR A O 1
ATOM 730 N N . VAL A 1 96 ? 3.832 -10.020 -5.574 1.00 95.75 96 VAL A N 1
ATOM 731 C CA . VAL A 1 96 ? 3.548 -10.474 -6.934 1.00 95.75 96 VAL A CA 1
ATOM 732 C C . VAL A 1 96 ? 4.775 -10.199 -7.786 1.00 95.75 96 VAL A C 1
ATOM 734 O O . VAL A 1 96 ? 5.052 -9.049 -8.133 1.00 95.75 96 VAL A O 1
ATOM 737 N N . ASP A 1 97 ? 5.501 -11.265 -8.110 1.00 94.88 97 ASP A N 1
ATOM 738 C CA . ASP A 1 97 ? 6.751 -11.185 -8.854 1.00 94.88 97 ASP A CA 1
ATOM 739 C C . ASP A 1 97 ? 6.574 -11.212 -10.369 1.00 94.88 97 ASP A C 1
ATOM 741 O O . ASP A 1 97 ? 5.626 -11.795 -10.899 1.00 94.88 97 ASP A O 1
ATOM 745 N N . ASN A 1 98 ? 7.552 -10.630 -11.071 1.00 91.81 98 ASN A N 1
ATOM 746 C CA . ASN A 1 98 ? 7.681 -10.706 -12.529 1.00 91.81 98 ASN A CA 1
ATOM 747 C C . ASN A 1 98 ? 6.414 -10.252 -13.275 1.00 91.81 98 ASN A C 1
ATOM 749 O O . ASN A 1 98 ? 6.007 -10.865 -14.266 1.00 91.81 98 ASN A O 1
ATOM 753 N N . ILE A 1 99 ? 5.781 -9.168 -12.811 1.00 94.25 99 ILE A N 1
ATOM 754 C CA . ILE A 1 99 ? 4.575 -8.632 -13.451 1.00 94.25 99 ILE A CA 1
ATOM 755 C C . ILE A 1 99 ? 4.910 -8.152 -14.866 1.00 94.25 99 ILE A C 1
ATOM 757 O O . ILE A 1 99 ? 4.152 -8.408 -15.801 1.00 94.25 99 ILE A O 1
ATOM 761 N N . TYR A 1 100 ? 6.040 -7.466 -15.030 1.00 92.38 100 TYR A N 1
ATOM 762 C CA . TYR A 1 100 ? 6.550 -6.969 -16.310 1.00 92.38 100 TYR A CA 1
ATOM 763 C C . TYR A 1 100 ? 7.981 -7.453 -16.554 1.00 92.38 100 TYR A C 1
ATOM 765 O O . TYR A 1 100 ? 8.681 -7.853 -15.629 1.00 92.38 100 TYR A O 1
ATOM 773 N N . SER A 1 101 ? 8.431 -7.397 -17.810 1.00 89.00 101 SER A N 1
ATOM 774 C CA . SER A 1 101 ? 9.860 -7.534 -18.121 1.00 89.00 101 SER A CA 1
ATOM 775 C C . SER A 1 101 ? 10.643 -6.263 -17.787 1.00 89.00 101 SER A C 1
ATOM 777 O O . SER A 1 101 ? 11.839 -6.332 -17.521 1.00 89.00 101 SER A O 1
ATOM 779 N N . GLY A 1 102 ? 9.972 -5.108 -17.844 1.00 87.81 102 GLY A N 1
ATOM 780 C CA . GLY A 1 102 ? 10.522 -3.807 -17.489 1.00 87.81 102 GLY A CA 1
ATOM 781 C C . GLY A 1 102 ? 10.082 -3.320 -16.109 1.00 87.81 102 GLY A C 1
ATOM 782 O O . GLY A 1 102 ? 9.502 -4.055 -15.309 1.00 87.81 102 GLY A O 1
ATOM 783 N N . ILE A 1 103 ? 10.355 -2.041 -15.854 1.00 90.19 103 ILE A N 1
ATOM 784 C CA . ILE A 1 103 ? 9.971 -1.367 -14.615 1.00 90.19 103 ILE A CA 1
ATOM 785 C C . ILE A 1 103 ? 8.475 -1.051 -14.591 1.00 90.19 103 ILE A C 1
ATOM 787 O O . ILE A 1 103 ? 7.857 -0.748 -15.619 1.00 90.19 103 ILE A O 1
ATOM 791 N N . ILE A 1 104 ? 7.902 -1.062 -13.393 1.00 94.25 104 ILE A N 1
ATOM 792 C CA . ILE A 1 104 ? 6.553 -0.548 -13.170 1.00 94.25 104 ILE A CA 1
ATOM 793 C C . ILE A 1 104 ? 6.616 0.978 -13.094 1.00 94.25 104 ILE A C 1
ATOM 795 O O . ILE A 1 104 ? 7.341 1.552 -12.286 1.00 94.25 104 ILE A O 1
ATOM 799 N N . ASN A 1 105 ? 5.828 1.642 -13.938 1.00 92.69 105 ASN A N 1
ATOM 800 C CA . ASN A 1 105 ? 5.802 3.100 -14.031 1.00 92.69 105 ASN A CA 1
ATOM 801 C C . ASN A 1 105 ? 4.793 3.729 -13.067 1.00 92.69 105 ASN A C 1
ATOM 803 O O . ASN A 1 105 ? 4.992 4.861 -12.625 1.00 92.69 105 ASN A O 1
ATOM 807 N N . HIS A 1 106 ? 3.688 3.031 -12.781 1.00 93.62 106 HIS A N 1
ATOM 808 C CA . HIS A 1 106 ? 2.607 3.567 -11.958 1.00 93.62 106 HIS A CA 1
ATOM 809 C C . HIS A 1 106 ? 1.749 2.467 -11.322 1.00 93.62 106 HIS A C 1
ATOM 811 O O . HIS A 1 106 ? 1.537 1.408 -11.920 1.00 93.62 106 HIS A O 1
ATOM 817 N N . LEU A 1 107 ? 1.197 2.771 -10.146 1.00 96.12 107 LEU A N 1
ATOM 818 C CA . LEU A 1 107 ? 0.226 1.963 -9.409 1.00 96.12 107 LEU A CA 1
ATOM 819 C C . LEU A 1 107 ? -0.993 2.817 -9.055 1.00 96.12 107 LEU A C 1
ATOM 821 O O . LEU A 1 107 ? -0.847 3.998 -8.756 1.00 96.12 107 LEU A O 1
ATOM 825 N N . CYS A 1 108 ? -2.194 2.249 -9.082 1.00 96.31 108 CYS A N 1
ATOM 826 C CA . CYS A 1 108 ? -3.387 2.931 -8.582 1.00 96.31 108 CYS A CA 1
ATOM 827 C C . CYS A 1 108 ? -4.429 1.917 -8.118 1.00 96.31 108 CYS A C 1
ATOM 829 O O . CYS A 1 108 ? -4.722 0.965 -8.842 1.00 96.31 108 CYS A O 1
ATOM 831 N N . PHE A 1 109 ? -5.001 2.114 -6.934 1.00 97.38 109 PHE A N 1
ATOM 832 C CA . PHE A 1 109 ? -6.158 1.335 -6.510 1.00 97.38 109 PHE A CA 1
ATOM 833 C C . PHE A 1 109 ? -7.433 1.859 -7.169 1.00 97.38 109 PHE A C 1
ATOM 835 O O . PHE A 1 109 ? -7.602 3.057 -7.385 1.00 97.38 109 PHE A O 1
ATOM 842 N N . ASP A 1 110 ? -8.359 0.951 -7.455 1.00 95.88 110 ASP A N 1
ATOM 843 C CA . ASP A 1 110 ? -9.733 1.331 -7.761 1.00 95.88 110 ASP A CA 1
ATOM 844 C C . ASP A 1 110 ? -10.394 2.020 -6.554 1.00 95.88 110 ASP A C 1
ATOM 846 O O . ASP A 1 110 ? -10.049 1.739 -5.406 1.00 95.88 110 ASP A O 1
ATOM 850 N N . ALA A 1 111 ? -11.401 2.863 -6.801 1.00 92.50 111 ALA A N 1
ATOM 851 C CA . ALA A 1 111 ? -12.125 3.584 -5.752 1.00 92.50 111 ALA A CA 1
ATOM 852 C C . ALA A 1 111 ? -12.800 2.648 -4.732 1.00 92.50 111 ALA A C 1
ATOM 854 O O . ALA A 1 111 ? -13.000 3.028 -3.580 1.00 92.50 111 ALA A O 1
ATOM 855 N N . SER A 1 112 ? -13.127 1.412 -5.130 1.00 92.94 112 SER A N 1
ATOM 856 C CA . SER A 1 112 ? -13.658 0.394 -4.216 1.00 92.94 112 SER A CA 1
ATOM 857 C C . SER A 1 112 ? -12.590 -0.322 -3.378 1.00 92.94 11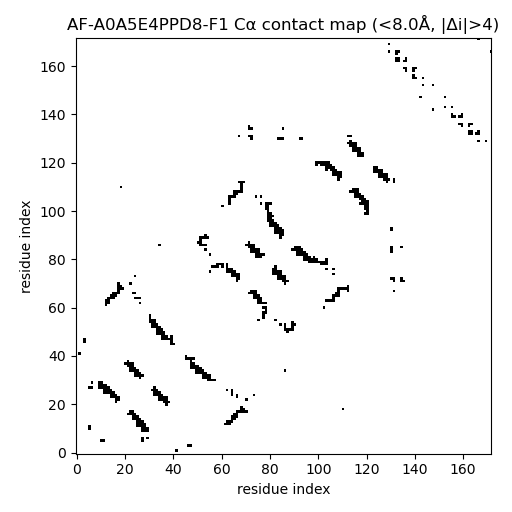2 SER A C 1
ATOM 859 O O . SER A 1 112 ? -12.938 -1.085 -2.480 1.00 92.94 112 SER A O 1
ATOM 861 N N . GLY A 1 113 ? -11.303 -0.151 -3.694 1.00 93.19 113 GLY A N 1
ATOM 862 C CA . GLY A 1 113 ? -10.183 -0.854 -3.062 1.00 93.19 113 GLY A CA 1
ATOM 863 C C . GLY A 1 113 ? -10.040 -2.331 -3.448 1.00 93.19 113 GLY A C 1
ATOM 864 O O . GLY A 1 113 ? -9.118 -2.991 -2.972 1.00 93.19 113 GLY A O 1
ATOM 865 N N . LYS A 1 114 ? -10.912 -2.865 -4.318 1.00 93.62 114 LYS A N 1
ATOM 866 C CA . LYS A 1 114 ? -10.924 -4.290 -4.711 1.00 93.62 114 LYS A CA 1
ATOM 867 C C . LYS A 1 114 ? -9.880 -4.660 -5.760 1.00 93.62 114 LYS A C 1
ATOM 869 O O . LYS A 1 114 ? -9.513 -5.833 -5.861 1.00 93.62 114 LYS A O 1
ATOM 874 N N . TYR A 1 115 ? -9.429 -3.684 -6.543 1.00 96.50 115 TYR A N 1
ATOM 875 C CA . TYR A 1 115 ? -8.502 -3.888 -7.650 1.00 96.50 115 TYR A CA 1
ATOM 876 C C . TYR A 1 115 ? -7.311 -2.941 -7.556 1.00 96.50 115 TYR A C 1
ATOM 878 O O . TYR A 1 115 ? -7.468 -1.788 -7.153 1.00 96.50 115 TYR A O 1
ATOM 886 N N . LEU A 1 116 ? -6.144 -3.427 -7.971 1.00 97.62 116 LEU A N 1
ATOM 887 C CA . LEU A 1 116 ? -4.948 -2.629 -8.210 1.00 97.62 116 LEU A CA 1
ATOM 888 C C . LEU A 1 116 ? -4.655 -2.606 -9.713 1.00 97.62 116 LEU A C 1
ATOM 890 O O . LEU A 1 116 ? -4.469 -3.654 -10.336 1.00 97.62 116 LEU A O 1
ATOM 894 N N . TYR A 1 117 ? -4.588 -1.408 -10.281 1.00 97.00 117 TYR A N 1
ATOM 895 C CA . TYR A 1 117 ? -4.095 -1.157 -11.627 1.00 97.00 117 TYR A CA 1
ATOM 896 C C . TYR A 1 117 ? -2.583 -0.969 -11.576 1.00 97.00 117 TYR A C 1
ATOM 898 O O . TYR A 1 117 ? -2.078 -0.068 -10.904 1.00 97.00 117 TYR A O 1
ATOM 906 N N . VAL A 1 118 ? -1.864 -1.811 -12.308 1.00 96.94 118 VAL A N 1
ATOM 907 C CA . VAL A 1 118 ? -0.409 -1.744 -12.446 1.00 96.94 118 VAL A CA 1
ATOM 908 C C . VAL A 1 118 ? -0.108 -1.382 -13.890 1.00 96.94 118 VAL A C 1
ATOM 910 O O . VAL A 1 118 ? -0.606 -2.028 -14.812 1.00 96.94 118 VAL A O 1
ATOM 913 N N . CYS A 1 119 ? 0.680 -0.332 -14.096 1.00 94.50 119 CYS A N 1
ATOM 914 C CA . CYS A 1 119 ? 1.091 0.115 -15.420 1.00 94.50 119 CYS A CA 1
ATOM 915 C C . CYS A 1 119 ? 2.593 -0.106 -15.603 1.00 94.50 119 CYS A C 1
ATOM 917 O O . CYS A 1 119 ? 3.409 0.447 -14.864 1.00 94.50 119 CYS A O 1
ATOM 919 N N . GLY A 1 120 ? 2.944 -0.885 -16.620 1.00 89.44 120 GLY A N 1
ATOM 920 C CA . GLY A 1 120 ? 4.313 -1.167 -17.035 1.00 89.44 120 GLY A CA 1
ATOM 921 C C . GLY A 1 120 ? 4.355 -1.459 -18.533 1.00 89.44 120 GLY A C 1
ATOM 922 O O . GLY A 1 120 ? 3.345 -1.823 -19.143 1.00 89.44 120 GLY A O 1
ATOM 923 N N . ASP A 1 121 ? 5.515 -1.269 -19.152 1.00 86.31 121 ASP A N 1
ATOM 924 C CA . ASP A 1 121 ? 5.700 -1.418 -20.599 1.00 86.31 121 ASP A CA 1
ATOM 925 C C . ASP A 1 121 ? 4.612 -0.680 -21.423 1.00 86.31 121 ASP A C 1
ATOM 927 O O . ASP A 1 121 ? 4.525 0.547 -21.388 1.00 86.31 121 ASP A O 1
ATOM 931 N N . ARG A 1 122 ? 3.782 -1.416 -22.178 1.00 87.62 122 ARG A N 1
ATOM 932 C CA . ARG A 1 122 ? 2.682 -0.890 -23.015 1.00 87.62 122 ARG A CA 1
ATOM 933 C C . ARG A 1 122 ? 1.307 -1.440 -22.618 1.00 87.62 122 ARG A C 1
ATOM 935 O O . ARG A 1 122 ? 0.375 -1.381 -23.417 1.00 87.62 122 ARG A O 1
ATOM 942 N N . VAL A 1 123 ? 1.187 -2.036 -21.430 1.00 90.75 123 VAL A N 1
ATOM 943 C CA . VAL A 1 123 ? -0.025 -2.748 -20.999 1.00 90.75 123 VAL A CA 1
ATOM 944 C C . VAL A 1 123 ? -0.348 -2.410 -19.551 1.00 90.75 123 VAL A C 1
ATOM 946 O O . VAL A 1 123 ? 0.533 -2.382 -18.697 1.00 90.75 123 VAL A O 1
ATOM 949 N N . VAL A 1 124 ? -1.630 -2.225 -19.249 1.00 94.75 124 VAL A N 1
ATOM 950 C CA . VAL A 1 124 ? -2.120 -2.136 -17.870 1.00 94.75 124 VAL A CA 1
ATOM 951 C C . VAL A 1 124 ? -2.601 -3.515 -17.433 1.00 94.75 124 VAL A C 1
ATOM 953 O O . VAL A 1 124 ? -3.424 -4.127 -18.114 1.00 94.75 124 VAL A O 1
ATOM 956 N N . ARG A 1 125 ? -2.087 -4.012 -16.308 1.00 95.50 125 ARG A N 1
ATOM 957 C CA . ARG A 1 125 ? -2.558 -5.246 -15.668 1.00 95.50 125 ARG A CA 1
ATOM 958 C C . ARG A 1 125 ? -3.424 -4.908 -14.461 1.00 95.50 125 ARG A C 1
ATOM 960 O O . ARG A 1 125 ? -3.175 -3.929 -13.762 1.00 95.50 125 ARG A O 1
ATOM 967 N N . ILE A 1 126 ? -4.446 -5.727 -14.236 1.00 96.50 126 ILE A N 1
ATOM 968 C CA . ILE A 1 126 ? -5.409 -5.562 -13.147 1.00 96.50 126 ILE A CA 1
ATOM 969 C C . ILE A 1 126 ? -5.237 -6.735 -12.190 1.00 96.50 126 ILE A C 1
ATOM 971 O O . ILE A 1 126 ? -5.327 -7.889 -12.607 1.00 96.50 126 ILE A O 1
ATOM 975 N N . PHE A 1 127 ? -5.010 -6.435 -10.916 1.00 95.56 127 PHE A N 1
ATOM 976 C CA . PHE A 1 127 ? -4.869 -7.428 -9.856 1.00 95.56 127 PHE A CA 1
ATOM 977 C C . PHE A 1 127 ? -6.019 -7.323 -8.867 1.00 95.56 127 PHE A C 1
ATOM 979 O O . PHE A 1 127 ? -6.442 -6.223 -8.517 1.00 95.56 127 PHE A O 1
ATOM 986 N N . HIS A 1 128 ? -6.499 -8.465 -8.379 1.00 95.00 128 HIS A N 1
ATOM 987 C CA . HIS A 1 128 ? -7.372 -8.487 -7.211 1.00 95.00 128 HIS A CA 1
ATOM 988 C C . HIS A 1 128 ? -6.564 -8.138 -5.961 1.00 95.00 128 HIS A C 1
ATOM 990 O O . HIS A 1 128 ? -5.532 -8.753 -5.692 1.00 95.00 128 HIS A O 1
ATOM 996 N N . ASN A 1 129 ? -7.053 -7.185 -5.171 1.00 94.69 129 ASN A N 1
ATOM 997 C CA . ASN A 1 129 ? -6.451 -6.822 -3.894 1.00 94.69 129 ASN A CA 1
ATOM 998 C C . ASN A 1 129 ? -6.812 -7.857 -2.815 1.00 94.69 129 ASN A C 1
ATOM 1000 O O . ASN A 1 129 ? -7.664 -7.613 -1.961 1.00 94.69 129 ASN A O 1
ATOM 1004 N N . VAL A 1 130 ? -6.184 -9.035 -2.870 1.00 93.81 130 VAL A N 1
ATOM 1005 C CA . VAL A 1 130 ? -6.431 -10.123 -1.905 1.00 93.81 130 VAL A CA 1
ATOM 1006 C C . VAL A 1 130 ? -6.056 -9.697 -0.481 1.00 93.81 130 VAL A C 1
ATOM 1008 O O . VAL A 1 130 ? -6.776 -10.015 0.463 1.00 93.81 130 VAL A O 1
ATOM 1011 N N . CYS A 1 131 ? -4.982 -8.910 -0.343 1.00 92.62 131 CYS A N 1
ATOM 1012 C CA . CYS A 1 131 ? -4.566 -8.305 0.924 1.00 92.62 131 CYS A CA 1
ATOM 1013 C C . CYS A 1 131 ? -5.695 -7.472 1.552 1.00 92.62 131 CYS A C 1
ATOM 1015 O O . CYS A 1 131 ? -5.987 -7.628 2.734 1.00 92.62 131 CYS A O 1
ATOM 1017 N N . GLY A 1 132 ? -6.404 -6.681 0.740 1.00 92.25 132 GLY A N 1
ATOM 1018 C CA . GLY A 1 132 ? -7.500 -5.825 1.197 1.00 92.25 132 GLY A CA 1
ATOM 1019 C C . GLY A 1 132 ? -8.659 -6.578 1.846 1.00 92.25 132 GLY A C 1
ATOM 1020 O O . GLY A 1 132 ? -9.236 -6.085 2.811 1.00 92.25 132 GLY A O 1
ATOM 1021 N N . TYR A 1 133 ? -8.993 -7.785 1.378 1.00 93.50 133 TYR A N 1
ATOM 1022 C CA . TYR A 1 133 ? -10.034 -8.589 2.031 1.00 93.50 133 TYR A CA 1
ATOM 1023 C C . TYR A 1 133 ? -9.589 -9.084 3.411 1.00 93.50 133 TYR A C 1
ATOM 1025 O O . TYR A 1 133 ? -10.397 -9.112 4.338 1.00 93.50 133 TYR A O 1
ATOM 1033 N N . PHE A 1 134 ? -8.307 -9.432 3.565 1.00 92.69 134 PHE A N 1
ATOM 1034 C CA . PHE A 1 134 ? -7.746 -9.850 4.849 1.00 92.69 134 PHE A CA 1
ATOM 1035 C C . PHE A 1 134 ? -7.706 -8.686 5.846 1.00 92.69 134 PHE A C 1
ATOM 1037 O O . PHE A 1 134 ? -8.245 -8.801 6.950 1.00 92.69 134 PHE A O 1
ATOM 1044 N N . THR A 1 135 ? -7.135 -7.544 5.448 1.00 93.62 135 THR A N 1
ATOM 1045 C CA . THR A 1 135 ? -7.030 -6.365 6.320 1.00 93.62 135 THR A CA 1
ATOM 1046 C C . THR A 1 135 ? -8.403 -5.813 6.689 1.00 93.62 135 THR A C 1
ATOM 1048 O O . THR A 1 135 ? -8.621 -5.464 7.849 1.00 93.62 135 THR A O 1
ATOM 1051 N N . SER A 1 136 ? -9.359 -5.821 5.753 1.00 92.94 136 SER A N 1
ATOM 1052 C CA . SER A 1 136 ? -10.723 -5.346 6.001 1.00 92.94 136 SER A CA 1
ATOM 1053 C C . SER A 1 136 ? -11.480 -6.250 6.972 1.00 92.94 136 SER A C 1
ATOM 1055 O O . SER A 1 136 ? -12.165 -5.753 7.872 1.00 92.94 136 SER A O 1
ATOM 1057 N N . ALA A 1 137 ? -11.313 -7.572 6.863 1.00 93.62 137 ALA A N 1
ATOM 1058 C CA . ALA A 1 137 ? -11.885 -8.511 7.823 1.00 93.62 137 ALA A CA 1
ATOM 1059 C C . ALA A 1 137 ? -11.296 -8.302 9.229 1.00 93.62 137 ALA A C 1
ATOM 1061 O O . ALA A 1 137 ? -12.052 -8.209 10.198 1.00 93.62 137 ALA A O 1
ATOM 1062 N N . GLU A 1 138 ? -9.973 -8.156 9.350 1.00 93.31 138 GLU A N 1
ATOM 1063 C CA . GLU A 1 138 ? -9.308 -7.846 10.625 1.00 93.31 138 GLU A CA 1
ATOM 1064 C C . GLU A 1 138 ? -9.766 -6.502 11.205 1.00 93.31 138 GLU A C 1
ATOM 1066 O O . GLU A 1 138 ? -10.063 -6.393 12.395 1.00 93.31 138 GLU A O 1
ATOM 1071 N N . SER A 1 139 ? -9.915 -5.483 10.364 1.00 92.69 139 SER A N 1
ATOM 1072 C CA . SER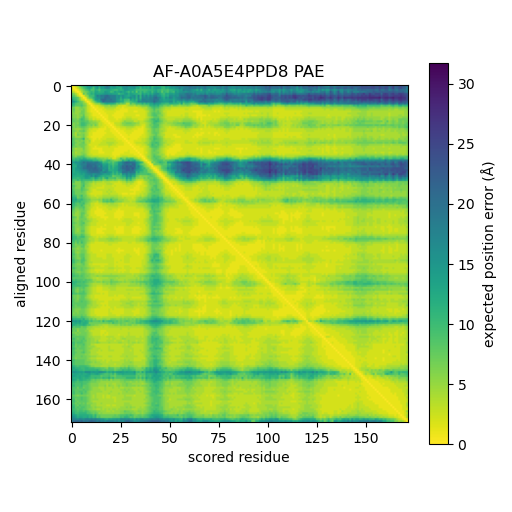 A 1 139 ? -10.442 -4.176 10.754 1.00 92.69 139 SER A CA 1
ATOM 1073 C C . SER A 1 139 ? -11.858 -4.271 11.316 1.00 92.69 139 SER A C 1
ATOM 1075 O O . SER A 1 139 ? -12.135 -3.777 12.413 1.00 92.69 139 SER A O 1
ATOM 1077 N N . CYS A 1 140 ? -12.738 -5.012 10.640 1.00 93.19 140 CYS A N 1
ATOM 1078 C CA . CYS A 1 140 ? -14.088 -5.274 11.128 1.00 93.19 140 CYS A CA 1
ATOM 1079 C C . CYS A 1 140 ? -14.081 -6.055 12.453 1.00 93.19 140 CYS A C 1
ATOM 1081 O O . CYS A 1 140 ? -14.846 -5.712 13.357 1.00 93.19 140 CYS A O 1
ATOM 1083 N N . ARG A 1 141 ? -13.204 -7.059 12.615 1.00 94.12 141 ARG A N 1
ATOM 1084 C CA . ARG A 1 141 ? -13.046 -7.814 13.877 1.00 94.12 141 ARG A CA 1
ATOM 1085 C C . ARG A 1 141 ? -12.618 -6.902 15.027 1.00 94.12 141 ARG A C 1
ATOM 1087 O O . ARG A 1 141 ? -13.182 -6.989 16.116 1.00 94.12 141 ARG A O 1
ATOM 1094 N N . ARG A 1 142 ? -11.682 -5.981 14.784 1.00 92.69 142 ARG A N 1
ATOM 1095 C CA . ARG A 1 142 ? -11.257 -4.974 15.772 1.00 92.69 142 ARG A CA 1
ATOM 1096 C C . ARG A 1 142 ? -12.402 -4.041 16.160 1.00 92.69 142 ARG A C 1
ATOM 1098 O O . ARG A 1 142 ? -12.605 -3.786 17.344 1.00 92.69 142 ARG A O 1
ATOM 1105 N N . LEU A 1 143 ? -13.188 -3.575 15.190 1.00 91.50 143 LEU A N 1
ATOM 1106 C CA . LEU A 1 143 ? -14.359 -2.736 15.464 1.00 91.50 143 LEU A CA 1
ATOM 1107 C C . LEU A 1 143 ? -15.418 -3.481 16.288 1.00 91.50 143 LEU A C 1
ATOM 1109 O O . LEU A 1 143 ? -15.993 -2.893 17.202 1.00 91.50 143 LEU A O 1
ATOM 1113 N N . LEU A 1 144 ? -15.631 -4.774 16.035 1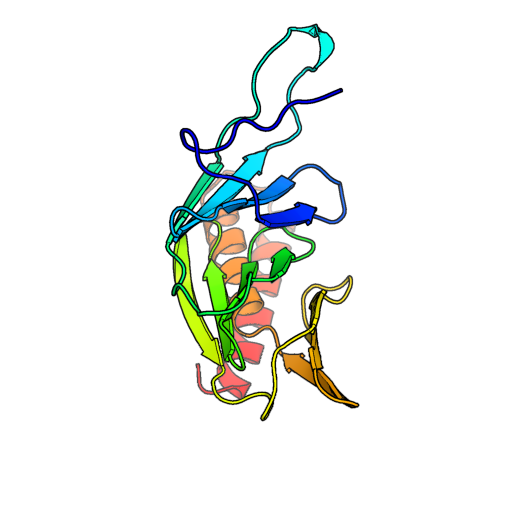.00 92.50 144 LEU A N 1
ATOM 1114 C CA . LEU A 1 144 ? -16.544 -5.616 16.819 1.00 92.50 144 LEU A CA 1
ATOM 1115 C C . LEU A 1 144 ? -16.094 -5.830 18.271 1.00 92.50 144 LEU A C 1
ATOM 1117 O O . LEU A 1 144 ? -16.940 -6.048 19.134 1.00 92.50 144 LEU A O 1
ATOM 1121 N N . ALA A 1 145 ? -14.793 -5.739 18.561 1.00 91.50 145 ALA A N 1
ATOM 1122 C CA . ALA A 1 145 ? -14.286 -5.807 19.933 1.00 91.50 145 ALA A CA 1
ATOM 1123 C C . ALA A 1 145 ? -14.665 -4.568 20.772 1.00 91.50 145 ALA A C 1
ATOM 1125 O O . ALA A 1 145 ? -14.578 -4.594 21.999 1.00 91.50 145 ALA A O 1
ATOM 1126 N N . THR A 1 146 ? -15.099 -3.481 20.126 1.00 92.19 146 THR A N 1
ATOM 1127 C CA . THR A 1 146 ? -15.589 -2.270 20.796 1.00 92.19 146 THR A CA 1
ATOM 1128 C C . THR A 1 146 ? -17.111 -2.288 20.948 1.00 92.19 146 THR A C 1
ATOM 1130 O O . THR A 1 146 ? -17.818 -3.035 20.274 1.00 92.19 146 THR A O 1
ATOM 1133 N N . LYS A 1 147 ? -17.655 -1.452 21.841 1.00 88.69 147 LYS A N 1
ATOM 1134 C CA . LYS A 1 147 ? -19.106 -1.373 22.050 1.00 88.69 147 LYS A CA 1
ATOM 1135 C C . LYS A 1 147 ? -19.785 -0.764 20.820 1.00 88.69 147 LYS A C 1
ATOM 1137 O O . LYS A 1 147 ? -19.708 0.441 20.602 1.00 88.69 147 LYS A O 1
ATOM 1142 N N . GLN A 1 148 ? -20.478 -1.601 20.056 1.00 90.75 148 GLN A N 1
ATOM 1143 C CA . GLN A 1 148 ? -21.208 -1.218 18.848 1.00 90.75 148 GLN A CA 1
ATOM 1144 C C . GLN A 1 148 ? -22.718 -1.431 19.015 1.00 90.75 148 GLN A C 1
ATOM 1146 O O . GLN A 1 148 ? -23.173 -2.149 19.907 1.00 90.75 148 GLN A O 1
ATOM 1151 N N . THR A 1 149 ? -23.514 -0.783 18.165 1.00 93.50 149 THR A N 1
ATOM 1152 C CA . THR A 1 149 ? -24.966 -1.010 18.107 1.00 93.50 149 THR A CA 1
ATOM 1153 C C . THR A 1 149 ? -25.274 -2.347 17.430 1.00 93.50 149 THR A C 1
ATOM 1155 O O . THR A 1 149 ? -24.488 -2.828 16.616 1.00 93.50 149 THR A O 1
ATOM 1158 N N . SER A 1 150 ? -26.446 -2.927 17.711 1.00 91.44 150 SER A N 1
ATOM 1159 C CA . SER A 1 150 ? -26.879 -4.200 17.107 1.00 91.44 150 SER A CA 1
ATOM 1160 C C . SER A 1 150 ? -26.818 -4.180 15.571 1.00 91.44 150 SER A C 1
ATOM 1162 O O . SER A 1 150 ? -26.304 -5.111 14.961 1.00 91.44 150 SER A O 1
ATOM 1164 N N . ALA A 1 151 ? -27.269 -3.086 14.946 1.00 93.25 151 ALA A N 1
ATOM 1165 C CA . ALA A 1 151 ? -27.238 -2.926 13.491 1.00 93.25 151 ALA A CA 1
ATOM 1166 C C . ALA A 1 151 ? -25.805 -2.823 12.932 1.00 93.25 151 ALA A C 1
ATOM 1168 O O . ALA A 1 151 ? -25.506 -3.375 11.873 1.00 93.25 151 ALA A O 1
ATOM 1169 N N . THR A 1 152 ? -24.896 -2.143 13.642 1.00 92.56 152 THR A N 1
ATOM 1170 C CA . THR A 1 152 ? -23.487 -2.066 13.232 1.00 92.56 152 THR A CA 1
ATOM 1171 C C . THR A 1 152 ? -22.806 -3.423 13.353 1.00 92.56 152 THR A C 1
ATOM 1173 O O . THR A 1 152 ? -22.044 -3.789 12.462 1.00 92.56 152 THR A O 1
ATOM 1176 N N . VAL A 1 153 ? -23.103 -4.180 14.413 1.00 93.69 153 VAL A N 1
ATOM 1177 C CA . VAL A 1 153 ? -22.584 -5.541 14.599 1.00 93.69 153 VAL A CA 1
ATOM 1178 C C . VAL A 1 153 ? -23.003 -6.431 13.435 1.00 93.69 153 VAL A C 1
ATOM 1180 O O . VAL A 1 153 ? -22.139 -7.014 12.790 1.00 93.69 153 VAL A O 1
ATOM 1183 N N . GLU A 1 154 ? -24.293 -6.460 13.096 1.00 94.88 154 GLU A N 1
ATOM 1184 C CA . GLU A 1 154 ? -24.806 -7.260 11.977 1.00 94.88 154 GLU A CA 1
ATOM 1185 C C . GLU A 1 154 ? -24.120 -6.903 10.651 1.00 94.88 154 GLU A C 1
ATOM 1187 O O . GLU A 1 154 ? -23.669 -7.786 9.917 1.00 94.88 154 GLU A O 1
ATOM 1192 N N . ARG A 1 155 ? -23.957 -5.602 10.370 1.00 95.50 155 ARG A N 1
ATOM 1193 C CA . ARG A 1 155 ? -23.258 -5.129 9.168 1.00 95.50 155 ARG A CA 1
ATOM 1194 C C . ARG A 1 155 ? -21.800 -5.588 9.133 1.00 95.50 155 ARG A C 1
ATOM 1196 O O . ARG A 1 155 ? -21.352 -6.071 8.100 1.00 95.50 155 ARG A O 1
ATOM 1203 N N . LEU A 1 156 ? -21.060 -5.430 10.233 1.00 94.50 156 LEU A N 1
ATOM 1204 C CA . LEU A 1 156 ? -19.646 -5.814 10.309 1.00 94.50 156 LEU A CA 1
ATOM 1205 C C . LEU A 1 156 ? -19.467 -7.329 10.180 1.00 94.50 156 LEU A C 1
ATOM 1207 O O . LEU A 1 156 ? -18.592 -7.776 9.442 1.00 94.50 156 LEU A O 1
ATOM 1211 N N . THR A 1 157 ? -20.310 -8.122 10.844 1.00 94.88 157 THR A N 1
ATOM 1212 C CA . THR A 1 157 ? -20.288 -9.586 10.733 1.00 94.88 157 THR A CA 1
ATOM 1213 C C . THR A 1 157 ? -20.569 -10.038 9.305 1.00 94.88 157 THR A C 1
ATOM 1215 O O . THR A 1 157 ? -19.870 -10.916 8.801 1.00 94.88 157 THR A O 1
ATOM 1218 N N . LYS A 1 158 ? -21.528 -9.403 8.620 1.00 96.38 158 LYS A N 1
ATOM 1219 C CA . LYS A 1 158 ? -21.800 -9.678 7.206 1.00 96.38 158 LYS A CA 1
ATOM 1220 C C . LYS A 1 158 ? -20.594 -9.364 6.320 1.00 96.38 158 LYS A C 1
ATOM 1222 O O . LYS A 1 158 ? -20.210 -10.207 5.520 1.00 96.38 158 LYS A O 1
ATOM 1227 N N . THR A 1 159 ? -19.956 -8.208 6.503 1.00 94.62 159 THR A N 1
ATOM 1228 C CA . THR A 1 159 ? -18.743 -7.856 5.747 1.00 94.62 159 THR A CA 1
ATOM 1229 C C . THR A 1 159 ? -17.621 -8.870 5.969 1.00 94.62 159 THR A C 1
ATOM 1231 O O . THR A 1 159 ? -16.980 -9.283 5.010 1.00 94.62 159 THR A O 1
ATOM 1234 N N . ILE A 1 160 ? -17.400 -9.315 7.211 1.00 95.06 160 ILE A N 1
ATOM 1235 C CA . ILE A 1 160 ? -16.395 -10.346 7.517 1.00 95.06 160 ILE A CA 1
ATOM 1236 C C . ILE A 1 160 ? -16.712 -11.645 6.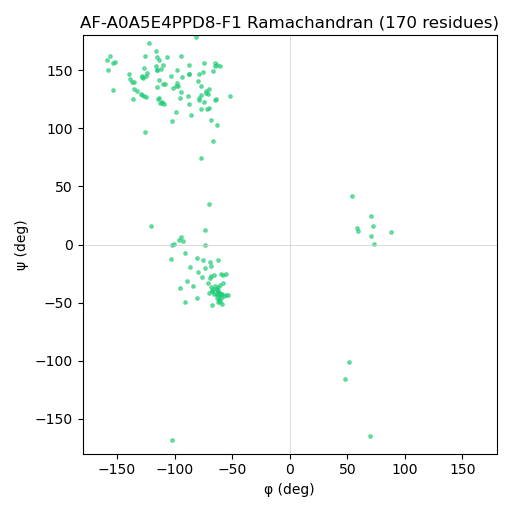775 1.00 95.06 160 ILE A C 1
ATOM 1238 O O . ILE A 1 160 ? -15.802 -12.262 6.223 1.00 95.06 160 ILE A O 1
ATOM 1242 N N . GLN A 1 161 ? -17.983 -12.054 6.752 1.00 96.31 161 GLN A N 1
ATOM 1243 C CA . GLN A 1 161 ? -18.403 -13.250 6.030 1.00 96.31 161 GLN A CA 1
ATOM 1244 C C . GLN A 1 161 ? -18.136 -13.114 4.528 1.00 96.31 161 GLN A C 1
ATOM 1246 O O . GLN A 1 161 ? -17.477 -13.978 3.958 1.00 96.31 161 GLN A O 1
ATOM 1251 N N . ASP A 1 162 ? -18.549 -12.001 3.919 1.00 94.81 162 ASP A N 1
ATOM 1252 C CA . ASP A 1 162 ? -18.325 -11.731 2.496 1.00 94.81 162 ASP A CA 1
ATOM 1253 C C . ASP A 1 162 ? -16.819 -11.745 2.156 1.00 94.81 162 ASP A C 1
ATOM 1255 O O . ASP A 1 162 ? -16.407 -12.332 1.152 1.00 94.81 162 ASP A O 1
ATOM 1259 N N . CYS A 1 163 ? -15.976 -11.149 3.010 1.00 93.44 163 CYS A N 1
ATOM 1260 C CA . CYS A 1 163 ? -14.520 -11.192 2.864 1.00 93.44 163 CYS A CA 1
ATOM 1261 C C . CYS A 1 163 ? -13.986 -12.631 2.919 1.00 93.44 163 CYS A C 1
ATOM 1263 O O . CYS A 1 163 ? -13.246 -13.030 2.020 1.00 93.44 163 CYS A O 1
ATOM 1265 N N . ASN A 1 164 ? -14.384 -13.430 3.912 1.00 94.06 164 ASN A N 1
ATOM 1266 C CA . ASN A 1 164 ? -13.940 -14.824 4.033 1.00 94.06 164 ASN A CA 1
ATOM 1267 C C . ASN A 1 164 ? -14.395 -15.675 2.834 1.00 94.06 164 ASN A C 1
ATOM 1269 O O . ASN A 1 164 ? -13.609 -16.458 2.306 1.00 94.06 164 ASN A O 1
ATOM 1273 N N . ASP A 1 165 ? -15.622 -15.477 2.348 1.00 94.44 165 ASP A N 1
ATOM 1274 C CA . ASP A 1 165 ? -16.149 -16.183 1.176 1.00 9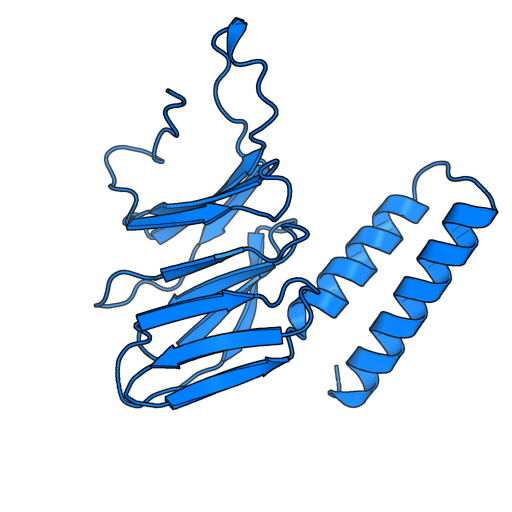4.44 165 ASP A CA 1
ATOM 1275 C C . ASP A 1 165 ? -15.373 -15.821 -0.098 1.00 94.44 165 ASP A C 1
ATOM 1277 O O . ASP A 1 165 ? -15.159 -16.664 -0.973 1.00 94.44 165 ASP A O 1
ATOM 1281 N N . THR A 1 166 ? -14.933 -14.564 -0.229 1.00 92.75 166 THR A N 1
ATOM 1282 C CA . THR A 1 166 ? -14.055 -14.165 -1.338 1.00 92.75 166 THR A CA 1
ATOM 1283 C C . THR A 1 166 ? -12.652 -14.742 -1.206 1.00 92.75 166 THR A C 1
ATOM 1285 O O . THR A 1 166 ? -12.124 -15.222 -2.206 1.00 92.75 166 THR A O 1
ATOM 1288 N N . LEU A 1 167 ? -12.069 -14.756 -0.005 1.00 91.81 167 LEU A N 1
ATOM 1289 C CA . LEU A 1 167 ? -10.746 -15.335 0.254 1.00 91.81 167 LEU A CA 1
ATOM 1290 C C . LEU A 1 167 ? -10.719 -16.836 -0.070 1.00 91.81 167 LEU A C 1
ATOM 1292 O O . LEU A 1 167 ? -9.829 -17.283 -0.797 1.00 91.81 167 LEU A O 1
ATOM 1296 N N . ALA A 1 168 ? -11.779 -17.563 0.297 1.00 92.25 168 ALA A N 1
ATOM 1297 C CA . ALA A 1 168 ? -11.933 -18.981 -0.016 1.00 92.25 168 ALA A CA 1
ATOM 1298 C C . ALA A 1 168 ? -11.883 -19.276 -1.529 1.00 92.25 168 ALA A C 1
ATOM 1300 O O . ALA A 1 168 ? -11.350 -20.306 -1.942 1.00 92.25 168 ALA A O 1
ATOM 1301 N N . LYS A 1 169 ? -12.373 -18.363 -2.385 1.00 92.19 169 LYS A N 1
ATOM 1302 C CA . LYS A 1 169 ? -12.287 -18.504 -3.857 1.00 92.19 169 LYS A CA 1
ATOM 1303 C C . LYS A 1 169 ? -10.857 -18.393 -4.383 1.00 92.19 169 LYS A C 1
ATOM 1305 O O . LYS A 1 169 ? -10.560 -18.945 -5.438 1.00 92.19 169 LYS A O 1
ATOM 1310 N N . PHE A 1 170 ? -9.990 -17.683 -3.667 1.00 86.00 170 PHE A N 1
ATOM 1311 C CA . PHE A 1 170 ? -8.574 -17.532 -3.998 1.00 86.00 170 PHE A CA 1
ATOM 1312 C C . PHE A 1 170 ? -7.687 -18.583 -3.312 1.00 86.00 170 PHE A C 1
ATOM 1314 O O . PHE A 1 170 ? -6.471 -18.547 -3.486 1.00 86.00 170 PHE A O 1
ATOM 1321 N N . GLY A 1 171 ? -8.275 -19.523 -2.559 1.00 80.38 171 GLY A N 1
ATOM 1322 C CA . GLY A 1 171 ? -7.540 -20.566 -1.840 1.00 80.38 171 GLY A CA 1
ATOM 1323 C C . GLY A 1 171 ? -6.739 -20.044 -0.644 1.00 80.38 171 GLY A C 1
ATOM 1324 O O . GLY A 1 171 ? -5.744 -20.669 -0.277 1.00 80.38 171 GLY A O 1
ATOM 1325 N N . LYS A 1 172 ? -7.146 -18.903 -0.075 1.00 63.06 172 LYS A N 1
ATOM 1326 C CA . LYS A 1 172 ? -6.574 -18.319 1.144 1.00 63.06 172 LYS A CA 1
ATOM 1327 C C . LYS A 1 172 ? -7.579 -18.329 2.290 1.00 63.06 172 LYS A C 1
ATOM 1329 O O . LYS A 1 172 ? -8.798 -18.288 2.009 1.00 63.06 172 LYS A O 1
#